Protein AF-A0A225UV13-F1 (afdb_monomer)

Solvent-accessible surface area (backbone atoms only — not comparable to full-atom values): 8203 Å² total; per-residue (Å²): 108,73,69,55,53,50,54,51,37,53,78,68,65,52,45,60,65,52,46,53,62,68,54,48,68,91,46,62,91,90,72,60,72,45,70,84,70,38,67,50,50,57,54,42,52,54,48,38,52,55,47,32,70,77,36,72,92,72,57,83,47,73,64,58,54,46,59,74,77,41,58,69,68,60,51,44,41,51,31,46,55,17,49,74,40,84,92,31,22,69,62,22,55,54,50,48,52,50,49,44,50,50,39,49,76,68,62,56,56,64,78,64,55,54,74,51,28,65,53,68,73,70,34,59,68,46,54,54,39,50,52,53,38,43,72,73,56,60,87,76,115

pLDDT: mean 85.29, std 12.7, range [41.12, 96.81]

Structure (mmCIF, N/CA/C/O backbone):
data_AF-A0A225UV13-F1
#
_entry.id   AF-A0A225UV13-F1
#
loop_
_atom_site.group_PDB
_atom_site.id
_atom_site.type_symbol
_atom_site.label_atom_id
_atom_site.label_alt_id
_atom_site.label_comp_id
_atom_site.label_asym_id
_atom_site.label_entity_id
_atom_site.label_seq_id
_atom_site.pdbx_PDB_ins_code
_atom_site.Cartn_x
_atom_site.Cartn_y
_atom_site.Cartn_z
_atom_site.occupancy
_atom_site.B_iso_or_equiv
_atom_site.auth_seq_id
_atom_site.auth_comp_id
_atom_site.auth_asym_id
_atom_site.auth_atom_id
_atom_site.pdbx_PDB_model_num
ATOM 1 N N . LEU A 1 1 ? -11.408 11.502 22.759 1.00 68.25 1 LEU A N 1
ATOM 2 C CA . LEU A 1 1 ? -11.593 11.848 21.330 1.00 68.25 1 LEU A CA 1
ATOM 3 C C . LEU A 1 1 ? -11.275 10.687 20.372 1.00 68.25 1 LEU A C 1
ATOM 5 O O . LEU A 1 1 ? -12.223 10.029 19.978 1.00 68.25 1 LEU A O 1
ATOM 9 N N . GLN A 1 2 ? -10.024 10.355 19.991 1.00 73.69 2 GLN A N 1
ATOM 10 C C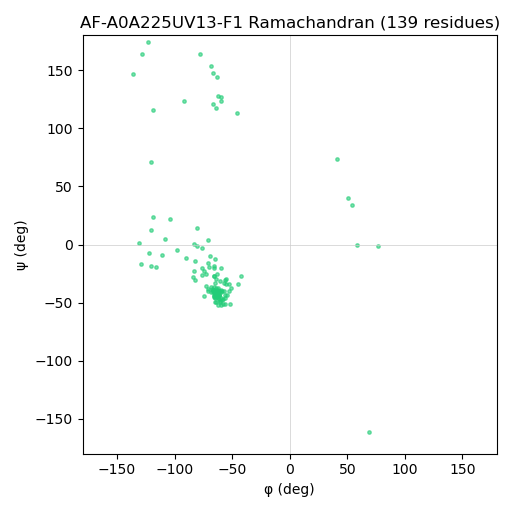A . GLN A 1 2 ? -9.784 9.286 18.978 1.00 73.69 2 GLN A CA 1
ATOM 11 C C . GLN A 1 2 ? -10.305 7.894 19.397 1.00 73.69 2 GLN A C 1
ATOM 13 O O . GLN A 1 2 ? -10.986 7.235 18.619 1.00 73.69 2 GLN A O 1
ATOM 18 N N . TYR A 1 3 ? -10.063 7.477 20.643 1.00 78.19 3 TYR A N 1
ATOM 19 C CA . TYR A 1 3 ? -10.557 6.191 21.156 1.00 78.19 3 TYR A CA 1
ATOM 20 C C . TYR A 1 3 ? -12.091 6.101 21.222 1.00 78.19 3 TYR A C 1
ATOM 22 O O . TYR A 1 3 ? -12.643 5.023 21.033 1.00 78.19 3 TYR A O 1
ATOM 30 N N . GLU A 1 4 ? -12.788 7.224 21.422 1.00 86.06 4 GLU A N 1
ATOM 31 C CA . GLU A 1 4 ? -14.260 7.265 21.418 1.00 86.06 4 GLU A CA 1
ATOM 32 C C . GLU A 1 4 ? -14.811 7.057 20.005 1.00 86.06 4 GLU A C 1
ATOM 34 O O . GLU A 1 4 ? -15.789 6.337 19.824 1.00 86.06 4 GLU A O 1
ATOM 39 N N . TRP A 1 5 ? -14.150 7.626 18.989 1.00 85.50 5 TRP A N 1
ATOM 40 C CA . TRP A 1 5 ? -14.485 7.362 17.589 1.00 85.50 5 TRP A CA 1
ATOM 41 C C . TRP A 1 5 ? -14.261 5.899 17.218 1.00 85.50 5 TRP A C 1
ATOM 43 O O . TRP A 1 5 ? -15.118 5.307 16.569 1.00 85.50 5 TRP A O 1
ATOM 53 N N . PHE A 1 6 ? -13.156 5.297 17.664 1.00 91.88 6 PHE A N 1
ATOM 54 C CA . PHE A 1 6 ? -12.871 3.888 17.383 1.00 91.88 6 PHE A CA 1
ATOM 55 C C . PHE A 1 6 ? -13.889 2.965 18.055 1.00 91.88 6 PHE A C 1
ATOM 57 O O . PHE A 1 6 ? -14.419 2.080 17.390 1.00 91.88 6 PHE A O 1
ATOM 64 N N . ALA A 1 7 ? -14.229 3.219 19.323 1.00 89.62 7 ALA A N 1
ATOM 65 C CA . ALA A 1 7 ? -15.259 2.468 20.038 1.00 89.62 7 ALA A CA 1
ATOM 66 C C . ALA A 1 7 ? -16.645 2.623 19.389 1.00 89.62 7 ALA A C 1
ATOM 68 O O . ALA A 1 7 ? -17.392 1.654 19.269 1.00 89.62 7 ALA A O 1
ATOM 69 N N . LYS A 1 8 ? -16.982 3.831 18.918 1.00 91.88 8 LYS A N 1
ATOM 70 C CA . LYS A 1 8 ? -18.223 4.084 18.176 1.00 91.88 8 LYS A CA 1
ATOM 71 C C . LYS A 1 8 ? -18.259 3.329 16.846 1.00 91.88 8 LYS A C 1
ATOM 73 O O . LYS A 1 8 ? -19.285 2.761 16.496 1.00 91.88 8 LYS A O 1
ATOM 78 N N . TRP A 1 9 ? -17.169 3.326 16.088 1.00 91.56 9 TRP A N 1
ATOM 79 C CA . TRP A 1 9 ? -17.099 2.584 14.828 1.00 91.56 9 TRP A CA 1
ATOM 80 C C . TRP A 1 9 ? -17.161 1.074 15.053 1.00 91.56 9 TRP A C 1
ATOM 82 O O . TRP A 1 9 ? -17.865 0.372 14.335 1.00 91.56 9 TRP A O 1
ATOM 92 N N . GLU A 1 10 ? -16.511 0.573 16.097 1.00 89.31 10 GLU A N 1
ATOM 93 C CA . GLU A 1 10 ? -16.593 -0.831 16.496 1.00 89.31 10 GLU A CA 1
ATOM 94 C 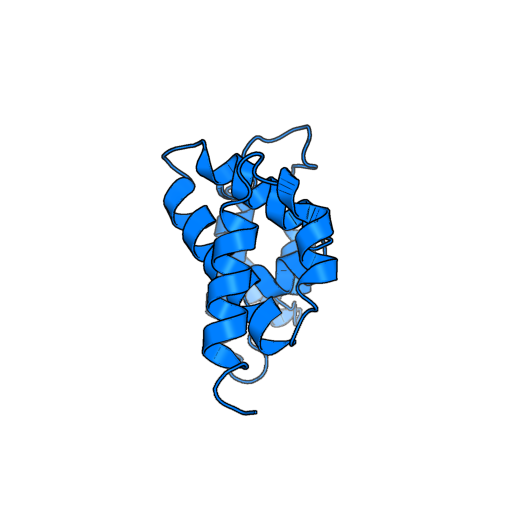C . GLU A 1 10 ? -18.019 -1.250 16.884 1.00 89.31 10 GLU A C 1
ATOM 96 O O . GLU A 1 10 ? -18.495 -2.284 16.419 1.00 89.31 10 GLU A O 1
ATOM 101 N N . SER A 1 11 ? -18.751 -0.434 17.654 1.00 90.88 11 SER A N 1
ATOM 102 C CA . SER A 1 11 ? -20.149 -0.741 17.998 1.00 90.88 11 SER A CA 1
ATOM 103 C C . SER A 1 11 ? -21.082 -0.723 16.781 1.00 90.88 11 SER A C 1
ATOM 105 O O . SER A 1 11 ? -22.062 -1.466 16.744 1.00 90.88 11 SER A O 1
ATOM 107 N N . MET A 1 12 ? -20.741 0.059 15.753 1.00 91.44 12 MET A N 1
ATOM 108 C CA . MET A 1 12 ? -21.409 0.070 14.446 1.00 91.44 12 MET A CA 1
ATOM 109 C C . MET A 1 12 ? -20.959 -1.067 13.516 1.00 91.44 12 MET A C 1
ATOM 111 O O . MET A 1 12 ? -21.465 -1.159 12.400 1.00 91.44 12 MET A O 1
ATOM 115 N N . ARG A 1 13 ? -20.020 -1.922 13.950 1.00 89.62 13 ARG A N 1
ATOM 116 C CA . ARG A 1 13 ? -19.374 -2.959 13.127 1.00 89.62 13 ARG A CA 1
ATOM 117 C C . ARG A 1 13 ? -18.752 -2.405 11.841 1.00 89.62 13 ARG A C 1
ATOM 119 O O . ARG A 1 13 ? -18.762 -3.073 10.811 1.00 89.62 13 ARG A O 1
ATOM 126 N N . PHE A 1 14 ? -18.222 -1.183 11.891 1.00 91.50 14 PHE A N 1
ATOM 127 C CA . PHE A 1 14 ? -17.489 -0.615 10.764 1.00 91.50 14 PHE A CA 1
ATOM 128 C C . PHE A 1 14 ? -16.248 -1.452 10.475 1.00 91.50 14 PHE A C 1
ATOM 130 O O . PHE A 1 14 ? -15.422 -1.695 11.351 1.00 91.50 14 PHE A O 1
ATOM 137 N N . THR A 1 15 ? -16.096 -1.867 9.224 1.00 90.44 15 THR A N 1
ATOM 138 C CA . THR A 1 15 ? -14.841 -2.450 8.762 1.00 90.44 15 THR A CA 1
ATOM 139 C C . THR A 1 15 ? -13.820 -1.338 8.515 1.00 90.44 15 THR A C 1
ATOM 141 O O . THR A 1 15 ? -14.185 -0.167 8.341 1.00 90.44 15 THR A O 1
ATOM 144 N N . PRO A 1 16 ? -12.521 -1.659 8.397 1.00 91.00 16 PRO A N 1
ATOM 145 C CA . PRO A 1 16 ? -11.551 -0.689 7.910 1.00 91.00 16 PRO A CA 1
ATOM 146 C C . PRO A 1 16 ? -11.932 -0.122 6.534 1.00 91.00 16 PRO A C 1
ATOM 148 O O . PRO A 1 16 ? -11.653 1.042 6.275 1.00 91.00 16 PRO A O 1
ATOM 151 N N . SER A 1 17 ? -12.611 -0.878 5.664 1.00 86.88 17 SER A N 1
ATOM 152 C CA . SER A 1 17 ? -13.078 -0.357 4.369 1.00 86.88 17 SER A CA 1
ATOM 153 C C . SER A 1 17 ? -14.163 0.718 4.541 1.00 86.88 17 SER A C 1
ATOM 155 O O . SER A 1 17 ? -14.104 1.767 3.898 1.00 86.88 17 SER A O 1
ATOM 157 N N . ASP A 1 18 ? -15.102 0.521 5.471 1.00 88.81 18 ASP A N 1
ATOM 158 C CA . ASP A 1 18 ? -16.140 1.515 5.792 1.00 88.81 18 ASP A CA 1
ATOM 159 C C . ASP A 1 18 ? -15.531 2.770 6.416 1.00 88.81 18 ASP A C 1
ATOM 161 O O . ASP A 1 18 ? -15.818 3.893 5.996 1.00 88.81 18 ASP A O 1
ATOM 165 N N . ALA A 1 19 ? -14.612 2.580 7.364 1.00 89.56 19 ALA A N 1
ATOM 166 C CA . ALA A 1 19 ? -13.861 3.663 7.980 1.00 89.56 19 ALA A CA 1
ATOM 167 C C . ALA A 1 19 ? -13.047 4.459 6.948 1.00 89.56 19 ALA A C 1
ATOM 169 O O . ALA A 1 19 ? -12.999 5.685 7.032 1.00 89.56 19 ALA A O 1
ATOM 170 N N . PHE A 1 20 ? -12.444 3.794 5.954 1.00 87.19 20 PHE A N 1
ATOM 171 C CA . PHE A 1 20 ? -11.664 4.446 4.893 1.00 87.19 20 PHE A CA 1
ATOM 172 C C . PHE A 1 20 ? -12.528 5.405 4.072 1.00 87.19 20 PHE A C 1
ATOM 174 O O . PHE A 1 20 ? -12.141 6.541 3.804 1.00 87.19 20 PHE A O 1
ATOM 181 N N . LYS A 1 21 ? -13.745 4.974 3.728 1.00 83.62 21 LYS A N 1
ATOM 182 C CA . LYS A 1 21 ? -14.726 5.811 3.025 1.00 83.62 21 LYS A CA 1
ATOM 183 C C . LYS A 1 21 ? -15.241 6.943 3.920 1.00 83.62 21 LYS A C 1
ATOM 185 O O . LYS A 1 21 ? -15.461 8.057 3.446 1.00 83.62 21 LYS A O 1
ATOM 190 N N . ALA A 1 22 ? -15.413 6.677 5.215 1.00 85.06 22 ALA A N 1
ATOM 191 C CA . ALA A 1 22 ? -15.959 7.625 6.182 1.00 85.06 22 ALA A CA 1
ATOM 192 C C . ALA A 1 22 ? -14.993 8.756 6.555 1.00 85.06 22 ALA A C 1
ATOM 194 O O . ALA A 1 22 ? -15.444 9.888 6.735 1.00 85.06 22 ALA A O 1
ATOM 195 N N . VAL A 1 23 ? -13.680 8.491 6.632 1.00 80.69 23 VAL A N 1
ATOM 196 C CA . VAL A 1 23 ? -12.689 9.554 6.884 1.00 80.69 23 VAL A CA 1
ATOM 197 C C . VAL A 1 23 ? -12.622 10.573 5.753 1.00 80.69 23 VAL A C 1
ATOM 199 O O . VAL A 1 23 ? -12.045 11.632 5.973 1.00 80.69 23 VAL A O 1
ATOM 202 N N . ARG A 1 24 ? -13.238 10.273 4.592 1.00 67.81 24 ARG A N 1
ATOM 203 C CA . ARG A 1 24 ? -13.312 11.136 3.408 1.00 67.81 24 ARG A CA 1
ATOM 204 C C . ARG A 1 24 ? -11.976 11.828 3.185 1.00 67.81 24 ARG A C 1
ATOM 206 O O . ARG A 1 24 ? -11.848 13.018 3.470 1.00 67.81 24 ARG A O 1
ATOM 213 N N . LEU A 1 25 ? -10.996 11.060 2.705 1.00 65.94 25 LEU A N 1
ATOM 214 C CA . LEU A 1 25 ? -9.720 11.609 2.252 1.00 65.94 25 LEU A CA 1
ATOM 215 C C . LEU A 1 25 ? -10.042 12.822 1.377 1.00 65.94 25 LEU A C 1
ATOM 217 O O . LEU A 1 25 ? -10.715 12.686 0.354 1.00 65.94 25 LEU A O 1
ATOM 221 N N . LYS A 1 26 ? -9.685 14.025 1.842 1.00 50.62 26 LYS A N 1
ATOM 222 C CA . LYS A 1 26 ? -10.177 15.281 1.248 1.00 50.62 26 LYS A CA 1
ATOM 223 C C . LYS A 1 26 ? -9.574 15.555 -0.134 1.00 50.62 26 LYS A C 1
ATOM 225 O O . LYS A 1 26 ? -9.849 16.598 -0.714 1.00 50.62 26 LYS A O 1
ATOM 230 N N . GLY A 1 27 ? -8.781 14.631 -0.663 1.00 49.31 27 GLY A N 1
ATOM 231 C CA . GLY A 1 27 ? -8.109 14.748 -1.940 1.00 49.31 27 GLY A CA 1
ATOM 232 C C . GLY A 1 27 ? -8.532 13.677 -2.919 1.00 49.31 27 GLY A C 1
ATOM 233 O O . GLY A 1 27 ? -8.208 12.501 -2.762 1.00 49.31 27 GLY A O 1
ATOM 234 N N . THR A 1 28 ? -9.166 14.108 -4.002 1.00 49.72 28 THR A N 1
ATOM 235 C CA . THR A 1 28 ? -8.789 13.562 -5.304 1.00 49.72 28 THR A CA 1
ATOM 236 C C . THR A 1 28 ? -7.377 14.056 -5.643 1.00 49.72 28 THR A C 1
ATOM 238 O O . THR A 1 28 ? -6.937 15.099 -5.156 1.00 49.72 28 THR A O 1
ATOM 241 N N . PHE A 1 29 ? -6.670 13.282 -6.468 1.00 47.69 29 PHE A N 1
ATOM 242 C CA . PHE A 1 29 ? -5.274 13.465 -6.897 1.00 47.69 29 PHE A CA 1
ATOM 243 C C . PHE A 1 29 ? -4.863 14.912 -7.244 1.00 47.69 29 PHE A C 1
ATOM 245 O O . PHE A 1 29 ? -3.704 15.275 -7.082 1.00 47.69 29 PHE A O 1
ATOM 252 N N . GLU A 1 30 ? -5.799 15.756 -7.667 1.00 46.53 30 GLU A N 1
ATOM 253 C CA . GLU A 1 30 ? -5.530 17.126 -8.104 1.00 46.53 30 GLU A CA 1
ATOM 254 C C . GLU A 1 30 ? -5.416 18.158 -6.964 1.00 46.53 30 GLU A C 1
ATOM 256 O O . GLU A 1 30 ? -4.937 19.259 -7.218 1.00 46.53 30 GLU A O 1
ATOM 261 N N . GLN A 1 31 ? -5.840 17.858 -5.724 1.00 41.12 31 GLN A N 1
ATOM 262 C CA . GLN A 1 31 ? -6.114 18.922 -4.734 1.00 41.12 31 GLN A CA 1
ATOM 263 C C . GLN A 1 31 ? -5.335 18.881 -3.406 1.00 41.12 31 GLN A C 1
ATOM 265 O O . GLN A 1 31 ? -5.435 19.847 -2.652 1.00 41.12 31 GLN A O 1
ATOM 270 N N . THR A 1 32 ? -4.550 17.844 -3.075 1.00 42.31 32 THR A N 1
ATOM 271 C CA . THR A 1 32 ? -4.022 17.710 -1.688 1.00 42.31 32 THR A CA 1
ATOM 272 C C . THR A 1 32 ? -2.530 17.444 -1.505 1.00 42.31 32 THR A C 1
ATOM 274 O O . THR A 1 32 ? -2.091 17.313 -0.366 1.00 42.31 32 THR A O 1
ATOM 277 N N . GLY A 1 33 ? -1.718 17.355 -2.557 1.00 53.19 33 GLY A N 1
ATOM 278 C CA . GLY A 1 33 ? -0.352 16.841 -2.384 1.00 53.19 33 GLY A CA 1
ATOM 279 C C . GLY A 1 33 ? -0.350 15.338 -2.037 1.00 53.19 33 GLY A C 1
ATOM 280 O O . GLY A 1 33 ? -1.342 14.653 -2.311 1.00 53.19 33 GLY A O 1
ATOM 281 N N . PRO A 1 34 ? 0.744 14.776 -1.484 1.00 61.38 34 PRO A N 1
ATOM 282 C CA . PRO A 1 34 ? 0.887 13.331 -1.342 1.00 61.38 34 PRO A CA 1
ATOM 283 C C . PRO A 1 34 ? -0.178 12.770 -0.402 1.00 61.38 34 PRO A C 1
ATOM 285 O O . PRO A 1 34 ? -0.155 13.063 0.791 1.00 61.38 34 PRO A O 1
ATOM 288 N N . LEU A 1 35 ? -1.059 11.899 -0.903 1.00 68.06 35 LEU A N 1
ATOM 289 C CA . LEU A 1 35 ? -2.076 11.180 -0.118 1.00 68.06 35 LEU A CA 1
ATOM 290 C C . LEU A 1 35 ? -1.515 10.591 1.193 1.00 68.06 35 LEU A C 1
ATOM 292 O O . LEU A 1 35 ? -2.189 10.565 2.218 1.00 68.06 35 LEU A O 1
ATOM 296 N N . LEU A 1 36 ? -0.252 10.153 1.167 1.00 71.88 36 LEU A N 1
ATOM 297 C CA . LEU A 1 36 ? 0.450 9.571 2.314 1.00 71.88 36 LEU A CA 1
ATOM 298 C C . LEU A 1 36 ? 0.776 10.567 3.441 1.00 71.88 36 LEU A C 1
ATOM 300 O O . LEU A 1 36 ? 1.182 10.140 4.519 1.00 71.88 36 LEU A O 1
ATOM 304 N N . SER A 1 37 ? 0.597 11.867 3.212 1.00 71.38 37 SER A N 1
ATOM 305 C CA . SER A 1 37 ? 0.724 12.920 4.225 1.00 71.38 37 SER A CA 1
ATOM 306 C C . SER A 1 37 ? -0.617 13.358 4.826 1.00 71.38 37 SER A C 1
ATOM 308 O O . SER A 1 37 ? -0.613 14.143 5.774 1.00 71.38 37 SER A O 1
ATOM 310 N N . ASP A 1 38 ? -1.754 12.837 4.340 1.00 77.88 38 ASP A N 1
ATOM 311 C CA . ASP A 1 38 ? -3.078 13.226 4.836 1.00 77.88 38 ASP A CA 1
ATOM 312 C C . ASP A 1 38 ? -3.271 12.756 6.299 1.00 77.88 38 ASP A C 1
ATOM 314 O O . ASP A 1 38 ? -3.222 11.550 6.587 1.00 77.88 38 ASP A O 1
ATOM 318 N N . PRO A 1 39 ? -3.530 13.667 7.259 1.00 81.88 39 PRO A N 1
ATOM 319 C CA . PRO A 1 39 ? -3.850 13.299 8.637 1.00 81.88 39 PRO A CA 1
ATOM 320 C C . PRO A 1 39 ? -5.035 12.327 8.759 1.00 81.88 39 PRO A C 1
ATOM 322 O O . PRO A 1 39 ? -5.061 11.511 9.685 1.00 81.88 39 PRO A O 1
ATOM 325 N N . ALA A 1 40 ? -5.994 12.374 7.829 1.00 83.94 40 ALA A N 1
ATOM 326 C CA . ALA A 1 40 ? -7.117 11.445 7.767 1.00 83.94 40 ALA A CA 1
ATOM 327 C C . ALA A 1 40 ? -6.657 10.013 7.454 1.00 83.94 40 ALA A C 1
ATOM 329 O O . ALA A 1 40 ? -7.168 9.063 8.054 1.00 83.94 40 ALA A O 1
ATOM 330 N N . LEU A 1 41 ? -5.639 9.845 6.599 1.00 84.00 41 LEU A N 1
ATOM 331 C CA . LEU A 1 41 ? -5.037 8.538 6.340 1.00 84.00 41 LEU A CA 1
ATOM 332 C C . LEU A 1 41 ? -4.346 7.998 7.595 1.00 84.00 41 LEU A C 1
ATOM 334 O O . LEU A 1 41 ? -4.539 6.838 7.953 1.00 84.00 41 LEU A O 1
ATOM 338 N N . ASN A 1 42 ? -3.600 8.839 8.315 1.00 84.56 42 ASN A N 1
ATOM 339 C CA . ASN A 1 42 ? -2.956 8.440 9.571 1.00 84.56 42 ASN A CA 1
ATOM 340 C C . ASN A 1 42 ? -3.975 8.016 10.638 1.00 84.56 42 ASN A C 1
ATOM 342 O O . ASN A 1 42 ? -3.764 7.032 11.352 1.00 84.56 42 ASN A O 1
ATOM 346 N N . PHE A 1 43 ? -5.093 8.737 10.743 1.00 89.00 43 PHE A N 1
ATOM 347 C CA . PHE A 1 43 ? -6.195 8.364 11.627 1.00 89.00 43 PHE A CA 1
ATOM 348 C C . PHE A 1 43 ? -6.801 7.010 11.236 1.00 89.00 43 PHE A C 1
ATOM 350 O O . PHE A 1 43 ? -6.993 6.147 12.095 1.00 89.00 43 PHE A O 1
ATOM 357 N N . TRP A 1 44 ? -7.019 6.789 9.940 1.00 91.69 44 TRP A N 1
ATOM 358 C CA . TRP A 1 44 ? -7.511 5.520 9.420 1.00 91.69 44 TRP A CA 1
ATOM 359 C C . TRP A 1 44 ? -6.545 4.349 9.664 1.00 91.69 44 TRP A C 1
ATOM 361 O O . TRP A 1 44 ? -6.979 3.294 10.122 1.00 91.69 44 TRP A O 1
ATOM 371 N N . VAL A 1 45 ? -5.236 4.523 9.440 1.00 90.94 45 VAL A N 1
ATOM 372 C CA . VAL A 1 45 ? -4.223 3.476 9.685 1.00 90.94 45 VAL A CA 1
ATOM 373 C C . VAL A 1 45 ? -4.232 3.040 11.152 1.00 90.94 45 VAL A C 1
ATOM 375 O O . VAL A 1 45 ? -4.143 1.848 11.446 1.00 90.94 45 VAL A O 1
ATOM 378 N N . ARG A 1 46 ? -4.388 3.986 12.087 1.00 92.44 46 ARG A N 1
ATOM 379 C CA . ARG A 1 46 ? -4.526 3.669 13.517 1.00 92.44 46 ARG A CA 1
ATOM 380 C C . ARG A 1 46 ? -5.771 2.829 13.790 1.00 92.44 46 ARG A C 1
ATOM 382 O O . ARG A 1 46 ? -5.673 1.836 14.506 1.00 92.44 46 ARG A O 1
ATOM 389 N N . TYR A 1 47 ? -6.907 3.187 13.191 1.00 93.88 47 TYR A N 1
ATOM 390 C CA . TYR A 1 47 ? -8.134 2.401 13.313 1.00 93.88 47 TYR A CA 1
ATOM 391 C C . TYR A 1 47 ? -7.967 0.989 12.741 1.00 93.88 47 TYR A C 1
ATOM 393 O O . TYR A 1 47 ? -8.298 0.014 13.409 1.00 93.88 47 TYR A O 1
ATOM 401 N N . MET A 1 48 ? -7.393 0.868 11.541 1.00 95.00 48 MET A N 1
ATOM 402 C CA . MET A 1 48 ? -7.104 -0.416 10.900 1.00 95.00 48 MET A CA 1
ATOM 403 C C . MET A 1 48 ? -6.225 -1.304 11.792 1.00 95.00 48 MET A C 1
ATOM 405 O O . MET A 1 48 ? -6.500 -2.492 11.928 1.00 95.00 48 MET A O 1
ATOM 409 N N . ASN A 1 49 ? -5.187 -0.749 12.423 1.00 94.75 49 ASN A N 1
ATOM 410 C CA . ASN A 1 49 ? -4.310 -1.511 13.313 1.00 94.75 49 ASN A CA 1
ATOM 411 C C . ASN A 1 49 ? -5.050 -2.029 14.556 1.00 94.75 49 ASN A C 1
ATOM 413 O O . ASN A 1 49 ? -4.883 -3.195 14.919 1.00 94.75 49 ASN A O 1
ATOM 417 N N . GLU A 1 50 ? -5.895 -1.202 15.178 1.00 94.75 50 GLU A N 1
ATOM 418 C CA . GLU A 1 50 ? -6.746 -1.634 16.295 1.00 94.75 50 GLU A CA 1
ATOM 419 C C . GLU A 1 50 ? -7.753 -2.705 15.862 1.00 94.75 50 GLU A C 1
ATOM 421 O O . GLU A 1 50 ? -7.886 -3.731 16.532 1.00 94.75 50 GLU A O 1
ATOM 426 N N . PHE A 1 51 ? -8.401 -2.520 14.710 1.00 94.38 51 PHE A N 1
ATOM 427 C CA . PHE A 1 51 ? -9.313 -3.504 14.134 1.00 94.38 51 PHE A CA 1
ATOM 428 C C . PHE A 1 51 ? -8.600 -4.841 13.894 1.00 94.38 51 PHE A C 1
ATOM 430 O O . PHE A 1 51 ? -9.038 -5.874 14.388 1.00 94.38 51 PHE A O 1
ATOM 437 N N . ASN A 1 52 ? -7.444 -4.831 13.226 1.00 96.12 52 ASN A N 1
ATOM 438 C CA . ASN A 1 52 ? -6.657 -6.032 12.934 1.00 96.12 52 ASN A CA 1
ATOM 439 C C . ASN A 1 52 ? -6.197 -6.776 14.199 1.00 96.12 52 ASN A C 1
ATOM 441 O O . ASN A 1 52 ? -6.021 -7.997 14.169 1.00 96.12 52 ASN A O 1
ATOM 445 N N . ARG A 1 53 ? -5.956 -6.052 15.301 1.00 95.00 53 ARG A N 1
ATOM 446 C CA . ARG A 1 53 ? -5.591 -6.632 16.600 1.00 95.00 53 ARG A CA 1
ATOM 447 C C . ARG A 1 53 ? -6.773 -7.356 17.243 1.00 95.00 53 ARG A C 1
ATOM 449 O O . ARG A 1 53 ? -6.576 -8.414 17.833 1.00 95.00 53 ARG A O 1
ATOM 456 N N . LYS A 1 54 ? -7.977 -6.791 17.132 1.00 94.00 54 LYS A N 1
ATOM 457 C CA . LYS A 1 54 ? -9.212 -7.349 17.704 1.00 94.00 54 LYS A CA 1
ATOM 458 C C . LYS A 1 54 ? -9.846 -8.439 16.836 1.00 94.00 54 LYS A C 1
ATOM 460 O O . LYS A 1 54 ? -10.432 -9.370 17.376 1.00 94.00 54 LYS A O 1
ATOM 465 N N . HIS A 1 55 ? -9.672 -8.355 15.519 1.00 94.00 55 HIS A N 1
ATOM 466 C CA . HIS A 1 55 ? -10.260 -9.250 14.520 1.00 94.00 55 HIS A CA 1
ATOM 467 C C . HIS A 1 55 ? -9.160 -9.947 13.703 1.00 94.00 55 HIS A C 1
ATOM 469 O O . HIS A 1 55 ? -8.943 -9.633 12.529 1.00 94.00 55 HIS A O 1
ATOM 475 N N . PRO A 1 56 ? -8.411 -10.897 14.299 1.00 93.81 56 PRO A N 1
ATOM 476 C CA . PRO A 1 56 ? -7.223 -11.461 13.667 1.00 93.81 56 PRO A CA 1
ATOM 477 C C . PRO A 1 56 ? -7.505 -12.280 12.398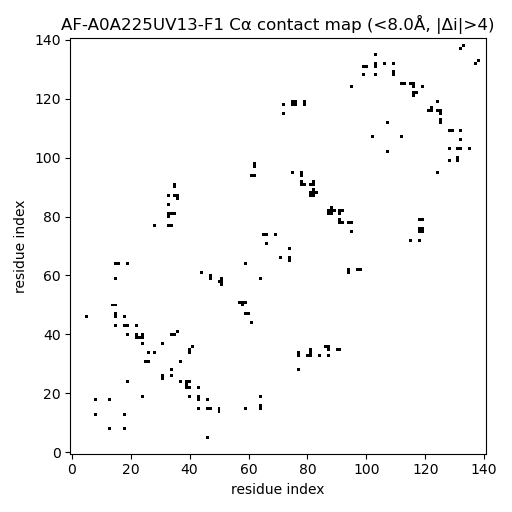 1.00 93.81 56 PRO A C 1
ATOM 479 O O . PRO A 1 56 ? -6.583 -12.493 11.611 1.00 93.81 56 PRO A O 1
ATOM 482 N N . THR A 1 57 ? -8.748 -12.717 12.196 1.00 94.88 57 THR A N 1
ATOM 483 C CA . THR A 1 57 ? -9.223 -13.456 11.016 1.00 94.88 57 THR A CA 1
ATOM 484 C C . THR A 1 57 ? -9.741 -12.555 9.893 1.00 94.88 57 THR A C 1
ATOM 486 O O . THR A 1 57 ? -9.933 -13.035 8.783 1.00 94.88 57 THR A O 1
ATOM 489 N N . GLU A 1 58 ? -9.947 -11.262 10.153 1.00 92.00 58 GLU A N 1
ATOM 490 C CA . GLU A 1 58 ? -10.560 -10.299 9.219 1.00 92.00 58 GLU A CA 1
ATOM 491 C C . GLU A 1 58 ? -9.598 -9.153 8.874 1.00 92.00 58 GLU A C 1
ATOM 493 O O . GLU A 1 58 ? -10.005 -8.045 8.522 1.00 92.00 58 GLU A O 1
ATOM 498 N N . LYS A 1 59 ? -8.291 -9.395 9.016 1.00 93.62 59 LYS A N 1
ATOM 499 C CA . LYS A 1 59 ? -7.283 -8.350 8.843 1.00 93.62 59 LYS A CA 1
ATOM 500 C C . LYS A 1 59 ? -7.278 -7.799 7.422 1.00 93.62 59 LYS A C 1
ATOM 502 O O . LYS A 1 59 ? -7.368 -8.547 6.451 1.00 93.62 59 LYS A O 1
ATOM 507 N N . THR A 1 60 ? -7.024 -6.501 7.312 1.00 94.12 60 THR A N 1
ATOM 508 C CA . THR A 1 60 ? -6.677 -5.850 6.044 1.00 94.12 60 THR A CA 1
ATOM 509 C C . THR A 1 60 ? -5.338 -5.125 6.150 1.00 94.12 60 THR A C 1
ATOM 511 O O . THR A 1 60 ? -4.735 -5.033 7.221 1.00 94.12 60 THR A O 1
ATOM 514 N N . SER A 1 61 ? -4.859 -4.592 5.035 1.00 93.75 61 SER A N 1
ATOM 515 C CA . SER A 1 61 ? -3.693 -3.719 4.978 1.00 93.75 61 SER A CA 1
ATOM 516 C C . SER A 1 61 ? -4.024 -2.438 4.220 1.00 93.75 61 SER A C 1
ATOM 518 O O . SER A 1 61 ? -4.999 -2.388 3.469 1.00 93.75 61 SER A O 1
ATOM 520 N N . LEU A 1 62 ? -3.179 -1.412 4.367 1.00 91.19 62 LEU A N 1
ATOM 521 C CA . LEU A 1 62 ? -3.306 -0.181 3.585 1.00 91.19 62 LEU A CA 1
ATOM 522 C C . LEU A 1 62 ? -3.337 -0.482 2.083 1.00 91.19 62 LEU A C 1
ATOM 524 O O . LEU A 1 62 ? -4.182 0.058 1.377 1.00 91.19 62 LEU A O 1
ATOM 528 N N . ILE A 1 63 ? -2.467 -1.376 1.597 1.00 93.25 63 ILE A N 1
ATOM 529 C CA . ILE A 1 63 ? -2.441 -1.706 0.172 1.00 93.25 63 ILE A CA 1
ATOM 530 C C . ILE A 1 63 ? -3.718 -2.420 -0.281 1.00 93.25 63 ILE A C 1
ATOM 532 O O . ILE A 1 63 ? -4.231 -2.113 -1.351 1.00 93.25 63 ILE A O 1
ATOM 536 N N . ASP A 1 64 ? -4.267 -3.322 0.536 1.00 93.56 64 ASP A N 1
ATOM 537 C CA . ASP A 1 64 ? -5.515 -4.017 0.207 1.00 93.56 64 ASP A CA 1
ATOM 538 C C . ASP A 1 64 ? -6.688 -3.039 0.144 1.00 93.56 64 ASP A C 1
ATOM 540 O O . ASP A 1 64 ? -7.467 -3.065 -0.806 1.00 93.56 64 ASP A O 1
ATOM 544 N N . THR A 1 65 ? -6.776 -2.115 1.102 1.00 90.56 65 THR A N 1
ATOM 545 C CA . THR A 1 65 ? -7.815 -1.083 1.094 1.00 90.56 65 THR A CA 1
ATOM 546 C C . THR A 1 65 ? -7.652 -0.110 -0.074 1.00 90.56 65 THR A C 1
ATOM 548 O O . THR A 1 65 ? -8.648 0.227 -0.712 1.00 90.56 65 THR A O 1
ATOM 551 N N . LEU A 1 66 ? -6.431 0.309 -0.423 1.00 88.38 66 LEU A N 1
ATOM 552 C CA . LEU A 1 66 ? -6.220 1.155 -1.601 1.00 88.38 66 LEU A CA 1
ATOM 553 C C . LEU A 1 66 ? -6.654 0.439 -2.884 1.00 88.38 66 LEU A C 1
ATOM 555 O O . LEU A 1 66 ? -7.374 1.030 -3.679 1.00 88.38 66 LEU A O 1
ATOM 559 N N . ARG A 1 67 ? -6.317 -0.843 -3.057 1.00 90.94 67 ARG A N 1
ATOM 560 C CA . ARG A 1 67 ? -6.693 -1.633 -4.247 1.00 90.94 67 ARG A CA 1
ATOM 561 C C . ARG A 1 67 ? -8.184 -1.960 -4.339 1.00 90.94 67 ARG A C 1
ATOM 563 O O . ARG A 1 67 ? -8.676 -2.259 -5.420 1.00 90.94 67 ARG A O 1
ATOM 570 N N . GLN A 1 68 ? -8.913 -1.880 -3.226 1.00 88.62 68 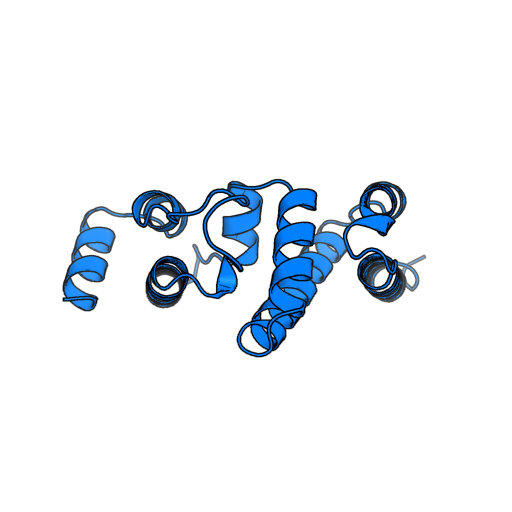GLN A N 1
ATOM 571 C CA . GLN A 1 68 ? -10.379 -1.947 -3.223 1.00 88.62 68 GLN A CA 1
ATOM 572 C C . GLN A 1 68 ? -11.042 -0.658 -3.728 1.00 88.62 68 GLN A C 1
ATOM 574 O O . GLN A 1 68 ? -12.201 -0.702 -4.132 1.00 88.62 68 GLN A O 1
ATOM 579 N N . ASN A 1 69 ? -10.346 0.482 -3.675 1.00 82.06 69 ASN A N 1
ATOM 580 C CA . ASN A 1 69 ? -10.919 1.797 -3.985 1.00 82.06 69 ASN A CA 1
ATOM 581 C C . ASN A 1 69 ? -10.282 2.464 -5.216 1.00 82.06 69 ASN A C 1
ATOM 583 O O . ASN A 1 69 ? -10.887 3.352 -5.808 1.00 82.06 69 ASN A O 1
ATOM 587 N N . TYR A 1 70 ? -9.085 2.034 -5.614 1.00 83.19 70 TYR A N 1
ATOM 588 C CA . TYR A 1 70 ? -8.313 2.601 -6.712 1.00 83.19 70 TYR A CA 1
ATOM 589 C C . TYR A 1 70 ? -7.723 1.495 -7.580 1.00 83.19 70 TYR A C 1
ATOM 591 O O . TYR A 1 70 ? -7.317 0.439 -7.092 1.00 83.19 70 TYR A O 1
ATOM 599 N N . HIS A 1 71 ? -7.623 1.764 -8.880 1.00 87.50 71 HIS A N 1
ATOM 600 C CA . HIS A 1 71 ? -6.877 0.901 -9.783 1.00 87.50 71 HIS A CA 1
ATOM 601 C C . HIS A 1 71 ? -5.381 0.936 -9.453 1.00 87.50 71 HIS A C 1
ATOM 603 O O . HIS A 1 71 ? -4.835 1.963 -9.053 1.00 87.50 71 HIS A O 1
ATOM 609 N N . ASP A 1 72 ? -4.714 -0.191 -9.683 1.00 90.44 72 ASP A N 1
ATOM 610 C CA . ASP A 1 72 ? -3.281 -0.387 -9.447 1.00 90.44 72 ASP A CA 1
ATOM 611 C C . ASP A 1 72 ? -2.394 0.707 -10.076 1.00 90.44 72 ASP A C 1
ATOM 613 O O . ASP A 1 72 ? -1.424 1.143 -9.462 1.00 90.44 72 ASP A O 1
ATOM 617 N N . GLU A 1 73 ? -2.758 1.197 -11.261 1.00 86.81 73 GLU A N 1
ATOM 618 C CA . GLU A 1 73 ? -2.090 2.313 -11.941 1.00 86.81 73 GLU A CA 1
ATOM 619 C C . GLU A 1 73 ? -2.163 3.626 -11.151 1.00 86.81 73 GLU A C 1
ATOM 621 O O . GLU A 1 73 ? -1.155 4.299 -10.949 1.00 86.81 73 GLU A O 1
ATOM 626 N N . ALA A 1 74 ? -3.344 3.969 -10.632 1.00 85.38 74 ALA A N 1
ATOM 627 C CA . ALA A 1 74 ? -3.515 5.155 -9.800 1.00 85.38 74 ALA A CA 1
ATOM 628 C C . ALA A 1 74 ? -2.682 5.049 -8.513 1.00 85.38 74 ALA A C 1
ATOM 630 O O . ALA A 1 74 ? -2.080 6.028 -8.078 1.00 85.38 74 ALA A O 1
ATOM 631 N N . ILE A 1 75 ? -2.591 3.849 -7.934 1.00 88.56 75 ILE A N 1
ATOM 632 C CA . ILE A 1 75 ? -1.771 3.592 -6.745 1.00 88.56 75 ILE A CA 1
ATOM 633 C C . ILE A 1 75 ? -0.280 3.757 -7.063 1.00 88.56 75 ILE A C 1
ATOM 635 O O . ILE A 1 75 ? 0.445 4.338 -6.256 1.00 88.56 75 ILE A O 1
ATOM 639 N N . LEU A 1 76 ? 0.184 3.308 -8.235 1.00 88.88 76 LEU A N 1
ATOM 640 C CA . LEU A 1 76 ? 1.553 3.568 -8.687 1.00 88.88 76 LEU A CA 1
ATOM 641 C C . LEU A 1 76 ? 1.847 5.068 -8.761 1.00 88.88 76 LEU A C 1
ATOM 643 O O . LEU A 1 76 ? 2.852 5.507 -8.208 1.00 88.88 76 LEU A O 1
ATOM 647 N N . TYR A 1 77 ? 0.959 5.866 -9.359 1.00 85.31 77 TYR A N 1
ATOM 648 C CA . TYR A 1 77 ? 1.138 7.320 -9.407 1.00 85.31 77 TYR A CA 1
ATOM 649 C C . TYR A 1 77 ? 1.185 7.956 -8.011 1.00 85.31 77 TYR A C 1
ATOM 651 O O . TYR A 1 77 ? 2.025 8.822 -7.763 1.00 85.31 77 TYR A O 1
ATOM 659 N N . MET A 1 78 ? 0.347 7.497 -7.074 1.00 84.62 78 MET A N 1
ATOM 660 C CA . MET A 1 78 ? 0.383 7.955 -5.677 1.00 84.62 78 MET A CA 1
ATOM 661 C C . MET 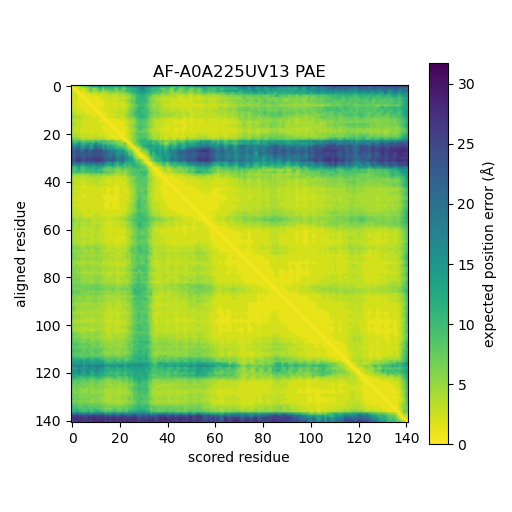A 1 78 ? 1.722 7.637 -5.003 1.00 84.62 78 MET A C 1
ATOM 663 O O . MET A 1 78 ? 2.274 8.481 -4.297 1.00 84.62 78 MET A O 1
ATOM 667 N N . ILE A 1 79 ? 2.250 6.430 -5.222 1.00 88.75 79 ILE A N 1
ATOM 668 C CA . ILE A 1 79 ? 3.549 5.997 -4.698 1.00 88.75 79 ILE A CA 1
ATOM 669 C C . ILE A 1 79 ? 4.671 6.850 -5.293 1.00 88.75 79 ILE A C 1
ATOM 671 O O . ILE A 1 79 ? 5.494 7.371 -4.542 1.00 88.75 79 ILE A O 1
ATOM 675 N N . THR A 1 80 ? 4.695 7.026 -6.617 1.00 87.81 80 THR A N 1
ATOM 676 C CA . THR A 1 80 ? 5.711 7.828 -7.311 1.00 87.81 80 THR A CA 1
ATOM 677 C C . THR A 1 80 ? 5.712 9.267 -6.801 1.00 87.81 80 THR A C 1
ATOM 679 O O . THR A 1 80 ? 6.770 9.783 -6.449 1.00 87.81 80 THR A O 1
ATOM 682 N N . ALA A 1 81 ? 4.541 9.902 -6.688 1.00 84.75 81 ALA A N 1
ATOM 683 C CA . ALA A 1 81 ? 4.431 11.260 -6.162 1.00 84.75 81 ALA A CA 1
ATOM 684 C C . ALA A 1 81 ? 4.891 11.345 -4.697 1.00 84.75 81 ALA A C 1
ATOM 686 O O . ALA A 1 81 ? 5.652 12.227 -4.328 1.00 84.75 81 ALA A O 1
ATOM 687 N N . ALA A 1 82 ? 4.505 10.391 -3.848 1.00 85.06 82 ALA A N 1
ATOM 688 C CA . ALA A 1 82 ? 4.913 10.407 -2.446 1.00 85.06 82 ALA A CA 1
ATOM 689 C C . ALA A 1 82 ? 6.407 10.095 -2.224 1.00 85.06 82 ALA A C 1
ATOM 691 O O . ALA A 1 82 ? 6.935 10.370 -1.146 1.00 85.06 82 ALA A O 1
ATOM 692 N N . LYS A 1 83 ? 7.108 9.542 -3.220 1.00 88.06 83 LYS A N 1
ATOM 693 C CA . LYS A 1 83 ? 8.562 9.338 -3.171 1.00 88.06 83 LYS A CA 1
ATOM 694 C C . LYS A 1 83 ? 9.372 10.614 -3.390 1.00 88.06 83 LYS A C 1
ATOM 696 O O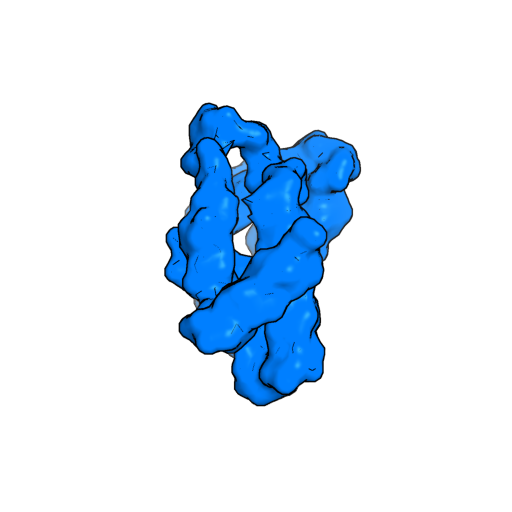 . LYS A 1 83 ? 10.542 10.628 -3.004 1.00 88.06 83 LYS A O 1
ATOM 701 N N . THR A 1 84 ? 8.791 11.652 -3.997 1.00 87.44 84 THR A N 1
ATOM 702 C CA . THR A 1 84 ? 9.497 12.924 -4.233 1.00 87.44 84 THR A CA 1
ATOM 703 C C . THR A 1 84 ? 9.619 13.755 -2.962 1.00 87.44 84 THR A C 1
ATOM 705 O O . THR A 1 84 ? 10.575 14.511 -2.821 1.00 87.44 84 THR A O 1
ATOM 708 N N . GLU A 1 85 ? 8.702 13.567 -2.011 1.00 84.94 85 GLU A N 1
ATOM 709 C CA . GLU A 1 85 ? 8.691 14.291 -0.743 1.00 84.94 85 GLU A CA 1
ATOM 710 C C . GLU A 1 85 ? 9.474 13.537 0.348 1.00 84.94 85 GLU A C 1
ATOM 712 O O . GLU A 1 85 ? 9.130 12.395 0.683 1.00 84.94 85 GLU A O 1
ATOM 717 N N . PRO A 1 86 ? 10.495 14.156 0.978 1.00 87.94 86 PRO A N 1
ATOM 718 C CA . PRO A 1 86 ? 11.307 13.502 2.008 1.00 87.94 86 PRO A CA 1
ATOM 719 C C . PRO A 1 86 ? 10.499 12.936 3.183 1.00 87.94 86 PRO A C 1
ATOM 721 O O . PRO A 1 86 ? 10.848 11.890 3.727 1.00 87.94 86 PRO A O 1
ATOM 724 N N . THR A 1 87 ? 9.406 13.603 3.561 1.00 85.12 87 THR A N 1
ATOM 725 C CA . THR A 1 87 ? 8.550 13.220 4.695 1.00 85.12 87 THR A CA 1
ATOM 726 C C . THR A 1 87 ? 7.704 11.977 4.422 1.00 85.12 87 THR A C 1
ATOM 728 O O . THR A 1 87 ? 7.351 11.270 5.364 1.00 85.12 87 THR A O 1
ATOM 731 N N . THR A 1 88 ? 7.393 11.674 3.157 1.00 83.81 88 THR A N 1
ATOM 732 C CA . THR A 1 88 ? 6.556 10.522 2.777 1.00 83.81 88 THR A CA 1
ATOM 733 C C . THR A 1 88 ? 7.320 9.415 2.060 1.00 83.81 88 THR A C 1
ATOM 735 O O . THR A 1 88 ? 6.778 8.320 1.900 1.00 83.81 88 THR A O 1
ATOM 738 N N . LYS A 1 89 ? 8.582 9.654 1.684 1.00 89.50 89 LYS A N 1
ATOM 739 C CA . LYS A 1 89 ? 9.405 8.726 0.901 1.00 89.50 89 LYS A CA 1
ATOM 740 C C . LYS A 1 89 ? 9.461 7.312 1.479 1.00 89.50 89 LYS A C 1
ATOM 742 O O . LYS A 1 89 ? 9.171 6.355 0.766 1.00 89.50 89 LYS A O 1
ATOM 747 N N . LEU A 1 90 ? 9.777 7.173 2.768 1.00 90.69 90 LEU A N 1
ATOM 748 C CA . LEU A 1 90 ? 9.889 5.858 3.413 1.00 90.69 90 LEU A CA 1
ATOM 749 C C . LEU A 1 90 ? 8.550 5.099 3.398 1.00 90.69 90 LEU A C 1
ATOM 751 O O . LEU A 1 90 ? 8.496 3.903 3.112 1.00 90.69 90 LEU A O 1
ATOM 755 N N . THR A 1 91 ? 7.449 5.800 3.670 1.00 87.88 91 THR A N 1
ATOM 756 C CA . THR A 1 91 ? 6.099 5.222 3.617 1.00 87.88 91 THR A CA 1
ATOM 757 C C . THR A 1 91 ? 5.748 4.783 2.197 1.00 87.88 91 THR A C 1
ATOM 759 O O . THR A 1 91 ? 5.202 3.696 2.009 1.00 87.88 91 THR A O 1
ATOM 762 N N . ALA A 1 92 ? 6.106 5.583 1.192 1.00 90.56 92 ALA A N 1
ATOM 763 C CA . ALA A 1 92 ? 5.883 5.264 -0.213 1.00 90.56 92 ALA A CA 1
ATOM 764 C C . ALA A 1 92 ? 6.694 4.037 -0.669 1.00 90.56 92 ALA A C 1
ATOM 766 O O . ALA A 1 92 ? 6.160 3.168 -1.353 1.00 90.56 92 ALA A O 1
ATOM 767 N N . GLU A 1 93 ? 7.953 3.908 -0.242 1.00 93.75 93 GLU A N 1
ATOM 768 C CA . GLU A 1 93 ? 8.795 2.735 -0.519 1.00 93.75 93 GLU A CA 1
ATOM 769 C C . GLU A 1 93 ? 8.228 1.444 0.092 1.00 93.75 93 GLU A C 1
ATOM 771 O O . GLU A 1 93 ? 8.221 0.393 -0.559 1.00 93.75 93 GLU A O 1
ATOM 776 N N . ASN A 1 94 ? 7.692 1.520 1.313 1.00 93.38 94 ASN A N 1
ATOM 777 C CA . ASN A 1 94 ? 7.022 0.391 1.962 1.00 93.38 94 ASN A CA 1
ATOM 778 C C . ASN A 1 94 ? 5.710 0.012 1.258 1.00 93.38 94 ASN A C 1
ATOM 780 O O . ASN A 1 94 ? 5.390 -1.175 1.114 1.00 93.38 94 ASN A O 1
ATOM 784 N N . LEU A 1 95 ? 4.952 1.008 0.793 1.00 93.31 95 LEU A N 1
ATOM 785 C CA . LEU A 1 95 ? 3.716 0.777 0.052 1.00 93.31 95 LEU A CA 1
ATOM 786 C C . LEU A 1 95 ? 3.991 0.156 -1.324 1.00 93.31 95 LEU A C 1
ATOM 788 O O . LEU A 1 95 ? 3.314 -0.800 -1.701 1.00 93.31 95 LEU A O 1
ATOM 792 N N . GLU A 1 96 ? 5.032 0.613 -2.023 1.00 95.12 96 GLU A N 1
ATOM 793 C CA . GLU A 1 96 ? 5.522 -0.024 -3.248 1.00 95.12 96 GLU A CA 1
ATOM 794 C C . GLU A 1 96 ? 5.867 -1.490 -3.011 1.00 95.12 96 GLU A C 1
ATOM 796 O O . GLU A 1 96 ? 5.387 -2.364 -3.728 1.00 95.12 96 GLU A O 1
ATOM 801 N N . LEU A 1 97 ? 6.669 -1.787 -1.984 1.00 96.38 97 LEU A N 1
ATOM 802 C CA . LEU A 1 97 ? 7.044 -3.163 -1.674 1.00 96.38 97 LEU A CA 1
ATOM 803 C C . LEU A 1 97 ? 5.809 -4.043 -1.433 1.00 96.38 97 LEU A C 1
ATOM 805 O O . LEU A 1 97 ? 5.770 -5.188 -1.892 1.00 96.38 97 LEU A O 1
ATOM 809 N N . SER A 1 98 ? 4.800 -3.500 -0.752 1.00 96.44 98 SER A N 1
ATOM 810 C CA . SER A 1 98 ? 3.534 -4.185 -0.488 1.00 96.44 98 SER A CA 1
ATOM 811 C C . SER A 1 98 ? 2.760 -4.463 -1.782 1.00 96.44 98 SER A C 1
ATOM 813 O O . SER A 1 98 ? 2.329 -5.597 -1.994 1.00 96.44 98 SER A O 1
ATOM 815 N N . LEU A 1 99 ? 2.650 -3.477 -2.681 1.00 96.12 99 LEU A N 1
ATOM 816 C CA . LEU A 1 99 ? 2.002 -3.626 -3.989 1.00 96.12 99 LEU A CA 1
ATOM 817 C C . LEU A 1 99 ? 2.702 -4.682 -4.851 1.00 96.12 99 LEU A C 1
ATOM 819 O O . LEU A 1 99 ? 2.058 -5.608 -5.343 1.00 96.12 99 LEU A O 1
ATOM 823 N N . LEU A 1 100 ? 4.029 -4.597 -4.974 1.00 96.50 100 LEU A N 1
ATOM 824 C CA . LEU A 1 100 ? 4.806 -5.550 -5.766 1.00 96.50 100 LEU A CA 1
ATOM 825 C C . LEU A 1 100 ? 4.684 -6.973 -5.216 1.00 96.50 100 LEU A C 1
ATOM 827 O O . LEU A 1 100 ? 4.547 -7.926 -5.979 1.00 96.50 100 LEU A O 1
ATOM 831 N N . THR A 1 101 ? 4.697 -7.126 -3.890 1.00 96.50 101 THR A N 1
ATOM 832 C CA . THR A 1 101 ? 4.512 -8.432 -3.243 1.00 96.50 101 THR A CA 1
ATOM 833 C C . THR A 1 101 ? 3.130 -9.004 -3.551 1.00 96.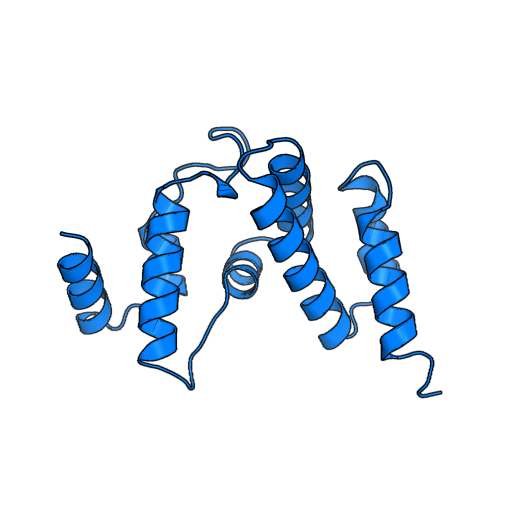50 101 THR A C 1
ATOM 835 O O . THR A 1 101 ? 3.029 -10.183 -3.888 1.00 96.50 101 THR A O 1
ATOM 838 N N . LYS A 1 102 ? 2.074 -8.180 -3.507 1.00 96.00 102 LYS A N 1
ATOM 839 C CA . LYS A 1 102 ? 0.714 -8.598 -3.879 1.00 96.00 102 LYS A CA 1
ATOM 840 C C . LYS A 1 102 ? 0.646 -9.069 -5.328 1.00 96.00 102 LYS A C 1
ATOM 842 O O . LYS A 1 102 ? 0.189 -10.180 -5.569 1.00 96.00 102 LYS A O 1
ATOM 847 N N . TRP A 1 103 ? 1.189 -8.303 -6.273 1.00 96.31 103 TRP A N 1
ATOM 848 C CA . TRP A 1 103 ? 1.230 -8.713 -7.680 1.00 96.31 103 TRP A CA 1
ATOM 849 C C . TRP A 1 103 ? 1.983 -10.020 -7.909 1.00 96.31 103 TRP A C 1
ATOM 851 O O . TRP A 1 103 ? 1.524 -10.860 -8.682 1.00 96.31 103 TRP A O 1
ATOM 861 N N . VAL A 1 104 ? 3.112 -10.222 -7.223 1.00 96.81 104 VAL A N 1
ATOM 862 C CA . VAL A 1 104 ? 3.873 -11.474 -7.319 1.00 96.81 104 VAL A CA 1
ATOM 863 C C . VAL A 1 104 ? 3.049 -12.649 -6.796 1.00 96.81 104 VAL A C 1
ATOM 865 O O . VAL A 1 104 ? 3.009 -13.691 -7.450 1.00 96.81 104 VAL A O 1
ATOM 868 N N . LEU A 1 105 ? 2.383 -12.502 -5.647 1.00 95.25 105 LEU A N 1
ATOM 869 C CA . LEU A 1 105 ? 1.531 -13.549 -5.071 1.00 95.25 105 LEU A CA 1
ATOM 870 C C . LEU A 1 105 ? 0.330 -13.874 -5.968 1.00 95.25 105 LEU A C 1
ATOM 872 O O . LEU A 1 105 ? -0.021 -15.040 -6.121 1.00 95.25 105 LEU A O 1
ATOM 876 N N . GLU A 1 106 ? -0.238 -12.856 -6.609 1.00 95.12 106 GLU A N 1
ATOM 877 C CA . GLU A 1 106 ? -1.331 -12.970 -7.581 1.00 95.12 106 GLU A CA 1
ATOM 878 C C . GLU A 1 106 ? -0.878 -13.483 -8.953 1.00 95.12 106 GLU A C 1
ATOM 880 O O . GLU A 1 106 ? -1.705 -13.656 -9.845 1.00 95.12 106 GLU A O 1
ATOM 885 N N . LYS A 1 107 ? 0.429 -13.716 -9.145 1.00 95.38 107 LYS A N 1
ATOM 886 C CA . LYS A 1 107 ? 1.033 -14.077 -10.436 1.00 95.38 107 LYS A CA 1
ATOM 887 C C . LYS A 1 107 ? 0.624 -13.115 -11.558 1.00 95.38 107 LYS A C 1
ATOM 889 O O . LYS A 1 107 ? 0.352 -13.530 -12.686 1.00 95.38 107 LYS A O 1
ATOM 894 N N . LYS A 1 108 ? 0.568 -11.816 -11.257 1.00 93.75 108 LYS A N 1
ATOM 895 C CA . LYS A 1 108 ? 0.165 -10.799 -12.230 1.00 93.75 108 LYS A CA 1
ATOM 896 C C . LYS A 1 108 ? 1.115 -10.828 -13.429 1.00 93.75 108 LYS A C 1
ATOM 898 O O . LYS A 1 108 ? 2.331 -10.762 -13.273 1.00 93.75 108 LYS A O 1
ATOM 903 N N . ASN A 1 109 ? 0.579 -10.943 -14.640 1.00 91.62 109 ASN A N 1
ATOM 904 C CA . ASN A 1 109 ? 1.413 -11.103 -15.830 1.00 91.62 109 ASN A CA 1
ATOM 905 C C . ASN A 1 109 ? 2.366 -9.892 -15.996 1.00 91.62 109 ASN A C 1
ATOM 907 O O . ASN A 1 109 ? 1.871 -8.764 -16.094 1.00 91.62 109 ASN A O 1
ATOM 911 N N . PRO A 1 110 ? 3.700 -10.090 -16.062 1.00 92.50 110 PRO A N 1
ATOM 912 C CA . PRO A 1 110 ? 4.653 -9.002 -16.279 1.00 92.50 110 PRO A CA 1
ATOM 913 C C . PRO A 1 110 ? 4.353 -8.139 -17.507 1.00 92.50 110 PRO A C 1
ATOM 915 O O . PRO A 1 110 ? 4.523 -6.930 -17.433 1.00 92.50 110 PRO A O 1
ATOM 918 N N . ALA A 1 111 ? 3.809 -8.706 -18.587 1.00 91.00 111 ALA A N 1
ATOM 919 C CA . ALA A 1 111 ? 3.410 -7.944 -19.772 1.00 91.00 111 ALA A CA 1
ATOM 920 C C . ALA A 1 111 ? 2.242 -6.974 -19.508 1.00 91.00 111 ALA A C 1
ATOM 922 O O . ALA A 1 111 ? 2.126 -5.951 -20.176 1.00 91.00 111 ALA A O 1
ATOM 923 N N . VAL A 1 112 ? 1.374 -7.270 -18.532 1.00 89.75 112 VAL A N 1
ATOM 924 C CA . VAL A 1 112 ? 0.321 -6.336 -18.096 1.00 89.75 112 VAL A CA 1
ATOM 925 C C . VAL A 1 112 ? 0.929 -5.218 -17.261 1.00 89.75 112 VAL A C 1
ATOM 927 O O . VAL A 1 112 ? 0.613 -4.058 -17.494 1.00 89.75 112 VAL A O 1
ATOM 930 N N . VAL A 1 113 ? 1.826 -5.549 -16.327 1.00 90.81 113 VAL A N 1
ATOM 931 C CA . VAL A 1 113 ? 2.498 -4.547 -15.481 1.00 90.81 113 VAL A CA 1
ATOM 932 C C . VAL A 1 113 ? 3.402 -3.628 -16.310 1.00 90.81 113 VAL A C 1
ATOM 934 O O . VAL A 1 113 ? 3.474 -2.438 -16.028 1.00 90.81 113 VAL A O 1
ATOM 937 N N . ALA A 1 114 ? 4.015 -4.140 -17.381 1.00 89.38 114 ALA A N 1
ATOM 938 C CA . ALA A 1 114 ? 4.815 -3.359 -18.324 1.00 89.38 114 ALA A CA 1
ATOM 939 C C . ALA A 1 114 ? 4.024 -2.229 -19.007 1.00 89.38 114 ALA A C 1
ATOM 941 O O . ALA A 1 114 ? 4.620 -1.265 -19.471 1.00 89.38 114 ALA A O 1
ATOM 942 N N . ARG A 1 115 ? 2.684 -2.290 -19.040 1.00 88.38 115 ARG A N 1
ATOM 943 C CA . ARG A 1 115 ? 1.857 -1.179 -19.547 1.00 88.38 115 ARG A CA 1
ATOM 944 C C . ARG A 1 115 ? 1.945 0.069 -18.668 1.00 88.38 115 ARG A C 1
ATOM 946 O O . ARG A 1 115 ? 1.663 1.157 -19.144 1.00 88.38 115 ARG A O 1
ATOM 953 N N . TRP A 1 116 ? 2.358 -0.092 -17.412 1.00 83.44 116 TRP A N 1
ATOM 954 C CA . TRP A 1 116 ? 2.581 0.991 -16.456 1.00 83.44 116 TRP A CA 1
ATOM 955 C C . TRP A 1 116 ? 4.069 1.281 -16.252 1.00 83.44 116 TRP A C 1
ATOM 957 O O . TRP A 1 116 ? 4.449 1.833 -15.222 1.00 83.44 116 TRP A O 1
ATOM 967 N N . TYR A 1 117 ? 4.917 0.896 -17.213 1.00 78.00 117 TYR A N 1
ATOM 968 C CA . TYR A 1 117 ? 6.360 1.139 -17.163 1.00 78.00 117 TYR A CA 1
ATOM 969 C C . TYR A 1 117 ? 6.685 2.619 -16.915 1.00 78.00 117 TYR A C 1
ATOM 971 O O . TYR A 1 117 ? 7.537 2.935 -16.091 1.00 78.00 117 TYR A O 1
ATOM 979 N N . ASP A 1 118 ? 5.930 3.523 -17.543 1.00 75.44 118 ASP A N 1
ATOM 980 C CA . ASP A 1 118 ? 6.140 4.968 -17.430 1.00 75.44 118 ASP A CA 1
ATOM 981 C C . ASP A 1 118 ? 5.501 5.601 -16.180 1.00 75.44 118 ASP A C 1
ATOM 983 O O . ASP A 1 118 ? 5.631 6.809 -15.968 1.00 75.44 118 ASP A O 1
ATOM 987 N N . ALA A 1 119 ? 4.836 4.825 -15.312 1.00 75.06 119 ALA A N 1
ATOM 988 C CA . ALA A 1 11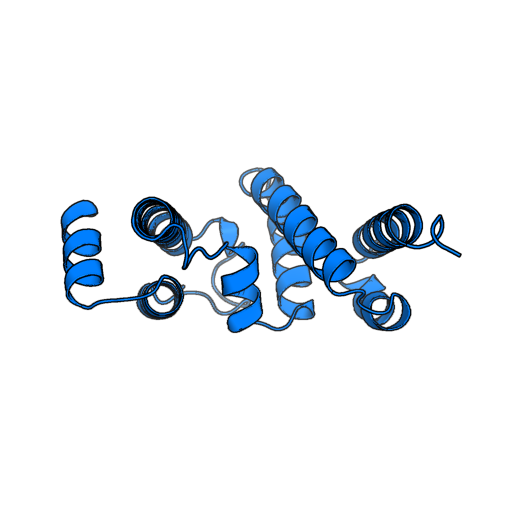9 ? 4.173 5.361 -14.118 1.00 75.06 119 ALA A CA 1
ATOM 989 C C . ALA A 1 119 ? 5.150 6.005 -13.115 1.00 75.06 119 ALA A C 1
ATOM 991 O O . ALA A 1 119 ? 4.770 6.895 -12.350 1.00 75.06 119 ALA A O 1
ATOM 992 N N . ASP A 1 120 ? 6.417 5.587 -13.126 1.00 75.06 120 ASP A N 1
ATOM 993 C CA . ASP A 1 120 ? 7.504 6.219 -12.372 1.00 75.06 120 ASP A CA 1
ATOM 994 C C . ASP A 1 120 ? 8.501 6.986 -13.259 1.00 75.06 120 ASP A C 1
ATOM 996 O O . ASP A 1 120 ? 9.508 7.479 -12.754 1.00 75.06 120 ASP A O 1
ATOM 1000 N N . LYS A 1 121 ? 8.231 7.083 -14.571 1.00 75.81 121 LYS A N 1
ATOM 1001 C CA . LYS A 1 121 ? 9.081 7.671 -15.626 1.00 75.81 121 LYS A CA 1
ATOM 1002 C C . LYS A 1 121 ? 10.478 7.054 -15.794 1.00 75.81 121 LYS A C 1
ATOM 1004 O O . LYS A 1 121 ? 11.234 7.516 -16.644 1.00 75.81 121 LYS A O 1
ATOM 1009 N N . THR A 1 122 ? 10.850 6.059 -14.993 1.00 84.44 122 THR A N 1
ATOM 1010 C CA . THR A 1 122 ? 12.206 5.485 -14.971 1.00 84.44 122 THR A CA 1
ATOM 1011 C C . THR A 1 122 ? 12.226 3.997 -15.303 1.00 84.44 122 THR A C 1
ATOM 1013 O O . THR A 1 122 ? 13.284 3.469 -15.634 1.00 84.44 122 THR A O 1
ATOM 1016 N N . GLY A 1 123 ? 11.084 3.311 -15.205 1.00 86.56 123 GLY A N 1
ATOM 1017 C CA . GLY A 1 123 ? 10.980 1.860 -15.312 1.00 86.56 123 GLY A CA 1
ATOM 1018 C C . GLY A 1 123 ? 11.440 1.107 -14.061 1.00 86.56 123 GLY A C 1
ATOM 1019 O O . GLY A 1 123 ? 11.357 -0.122 -14.019 1.00 86.56 123 GLY A O 1
ATOM 1020 N N . ALA A 1 124 ? 11.912 1.802 -13.022 1.00 90.19 124 ALA A N 1
ATOM 1021 C CA . ALA A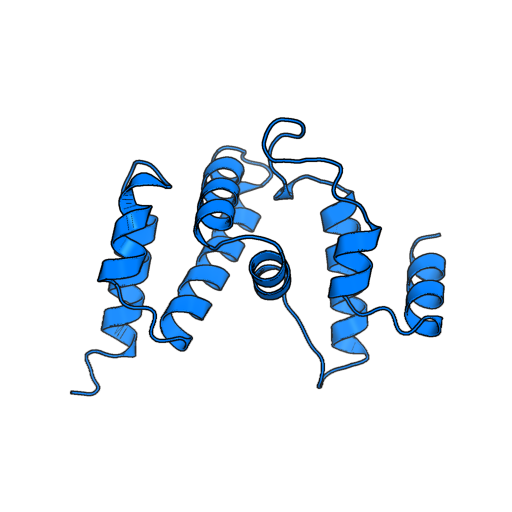 1 124 ? 12.529 1.181 -11.854 1.00 90.19 124 ALA A CA 1
ATOM 1022 C C . ALA A 1 124 ? 11.551 0.280 -11.083 1.00 90.19 124 ALA A C 1
ATOM 1024 O O . ALA A 1 124 ? 11.923 -0.814 -10.645 1.00 90.19 124 ALA A O 1
ATOM 1025 N N . ILE A 1 125 ? 10.290 0.699 -10.942 1.00 91.06 125 ILE A N 1
ATOM 1026 C CA . ILE A 1 125 ? 9.240 -0.102 -10.305 1.00 91.06 125 ILE A CA 1
ATOM 1027 C C . ILE A 1 125 ? 8.984 -1.386 -11.100 1.00 91.06 125 ILE A C 1
ATOM 1029 O O . ILE A 1 125 ? 8.877 -2.464 -10.505 1.00 91.06 125 ILE A O 1
ATOM 1033 N N . TYR A 1 126 ? 8.916 -1.295 -12.431 1.00 92.69 126 TYR A N 1
ATOM 1034 C CA . TYR A 1 126 ? 8.713 -2.461 -13.287 1.00 92.69 126 TYR A CA 1
ATOM 1035 C C . TYR A 1 126 ? 9.890 -3.439 -13.202 1.00 92.69 126 TYR A C 1
ATOM 1037 O O . TYR A 1 126 ? 9.670 -4.634 -13.006 1.00 92.69 126 TYR A O 1
ATOM 1045 N N . GLU A 1 127 ? 11.133 -2.960 -13.259 1.00 93.25 127 GLU A N 1
ATOM 1046 C CA . GLU A 1 127 ? 12.305 -3.837 -13.152 1.00 93.25 127 GLU A CA 1
ATOM 1047 C C . GLU A 1 127 ? 12.383 -4.524 -11.783 1.00 93.25 127 GLU A C 1
ATOM 1049 O O . GLU A 1 127 ? 12.626 -5.732 -11.688 1.00 93.25 127 GLU A O 1
ATOM 1054 N N . LYS A 1 128 ? 12.064 -3.796 -10.706 1.00 94.38 128 LYS A N 1
ATOM 1055 C CA . LYS A 1 128 ? 11.961 -4.370 -9.358 1.00 94.38 128 LYS A CA 1
ATOM 1056 C C . LYS A 1 128 ? 10.865 -5.432 -9.274 1.00 94.38 128 LYS A C 1
ATOM 1058 O O . LYS A 1 128 ? 11.063 -6.469 -8.636 1.00 94.38 128 LYS A O 1
ATOM 1063 N N . TYR A 1 129 ? 9.718 -5.194 -9.909 1.00 95.19 129 TYR A N 1
ATOM 1064 C CA . TYR A 1 129 ? 8.643 -6.177 -10.003 1.00 95.19 129 TYR A CA 1
ATOM 1065 C C . TYR A 1 129 ? 9.096 -7.431 -10.751 1.00 95.19 129 TYR A C 1
ATOM 1067 O O . TYR A 1 129 ? 8.971 -8.542 -10.233 1.00 95.19 129 TYR A O 1
ATOM 1075 N N . ARG A 1 130 ? 9.663 -7.249 -11.946 1.00 93.81 130 ARG A N 1
ATOM 1076 C CA . ARG A 1 130 ? 10.140 -8.318 -12.820 1.00 93.81 130 ARG A CA 1
ATOM 1077 C C . ARG A 1 130 ? 11.163 -9.201 -12.109 1.00 93.81 130 ARG A C 1
ATOM 1079 O O . ARG A 1 130 ? 11.015 -10.421 -12.122 1.00 93.81 130 ARG A O 1
ATOM 1086 N N . ALA A 1 131 ? 12.139 -8.603 -11.424 1.00 94.56 131 ALA A N 1
ATOM 1087 C CA . ALA A 1 131 ? 13.131 -9.334 -10.639 1.00 94.56 131 ALA A CA 1
ATOM 1088 C C . ALA A 1 131 ? 12.486 -10.185 -9.528 1.00 94.56 131 ALA A C 1
ATOM 1090 O O . ALA A 1 131 ? 12.797 -11.370 -9.393 1.00 94.56 131 ALA A O 1
ATOM 1091 N N . LYS A 1 132 ? 11.535 -9.618 -8.765 1.00 94.81 132 LYS A N 1
ATOM 1092 C CA . LYS A 1 132 ? 10.794 -10.358 -7.725 1.00 94.81 132 LYS A CA 1
ATOM 1093 C C . LYS A 1 132 ? 9.943 -11.487 -8.307 1.00 94.81 132 LYS A C 1
ATOM 1095 O O . LYS A 1 132 ? 9.860 -12.555 -7.706 1.00 94.81 132 LYS A O 1
ATOM 1100 N N . TYR A 1 133 ? 9.309 -11.255 -9.454 1.00 95.19 133 TYR A N 1
ATOM 1101 C CA . TYR A 1 133 ? 8.477 -12.245 -10.129 1.00 95.19 133 TYR A CA 1
ATOM 1102 C C . TYR A 1 133 ? 9.306 -13.447 -10.596 1.00 95.19 133 TYR A C 1
ATOM 1104 O O . TYR A 1 133 ? 8.955 -14.583 -10.279 1.00 95.19 133 TYR A O 1
ATOM 1112 N N . ILE A 1 134 ? 10.428 -13.193 -11.281 1.00 93.69 134 ILE A N 1
ATOM 1113 C CA . ILE A 1 134 ? 11.365 -14.228 -11.746 1.00 93.69 134 ILE A CA 1
ATOM 1114 C C . ILE A 1 134 ? 11.899 -15.021 -10.551 1.00 93.69 134 ILE A C 1
ATOM 1116 O O . ILE A 1 134 ? 11.736 -16.234 -10.508 1.00 93.69 134 ILE A O 1
ATOM 1120 N N . SER A 1 135 ? 12.428 -14.346 -9.527 1.00 93.62 135 SER A N 1
ATOM 1121 C CA . SER A 1 135 ? 12.960 -15.017 -8.332 1.00 93.62 135 SER A CA 1
ATOM 1122 C C . SER A 1 135 ? 11.927 -15.908 -7.629 1.00 93.62 135 SER A C 1
ATOM 1124 O O . SER A 1 135 ? 12.273 -16.939 -7.061 1.00 93.62 135 SER A O 1
ATOM 1126 N N . ARG A 1 136 ? 10.640 -15.541 -7.651 1.00 93.75 136 ARG A N 1
ATOM 1127 C CA . ARG A 1 136 ? 9.596 -16.302 -6.953 1.00 93.75 136 ARG A CA 1
ATOM 1128 C C . ARG A 1 136 ? 9.055 -17.493 -7.749 1.00 93.75 136 ARG A C 1
ATOM 1130 O O . ARG A 1 136 ? 8.534 -18.429 -7.125 1.00 93.75 136 ARG A O 1
ATOM 1137 N N . TRP A 1 137 ? 9.100 -17.430 -9.081 1.00 89.94 137 TRP A N 1
ATOM 1138 C CA . TRP A 1 137 ? 8.359 -18.342 -9.959 1.00 89.94 137 TRP A CA 1
ATOM 1139 C C . TRP A 1 137 ? 9.185 -19.012 -11.067 1.00 89.94 137 TRP A C 1
ATOM 1141 O O . TRP A 1 137 ? 8.711 -20.014 -11.593 1.00 89.94 137 TRP A O 1
ATOM 1151 N N . SER A 1 138 ? 10.382 -18.528 -11.409 1.00 75.44 138 SER A N 1
ATOM 1152 C CA . SER A 1 138 ? 11.222 -19.123 -12.463 1.00 75.44 138 SER A CA 1
ATOM 1153 C C . SER A 1 138 ? 12.058 -20.319 -11.994 1.00 75.44 138 SER A C 1
ATOM 1155 O O . SER A 1 138 ? 12.333 -21.184 -12.812 1.00 75.44 138 SER A O 1
ATOM 1157 N N . ASP A 1 139 ? 12.349 -20.455 -10.696 1.00 59.38 139 ASP A N 1
ATOM 1158 C CA . ASP A 1 139 ? 13.043 -21.635 -10.131 1.00 59.38 139 ASP A CA 1
ATOM 1159 C C . ASP A 1 139 ? 12.107 -22.844 -9.895 1.00 59.38 139 ASP A C 1
ATOM 1161 O O . ASP A 1 139 ? 12.425 -23.761 -9.140 1.00 59.38 139 ASP A O 1
ATOM 1165 N N . ARG A 1 140 ? 10.894 -22.828 -10.466 1.00 53.41 140 ARG A N 1
ATOM 1166 C CA . ARG A 1 140 ? 9.873 -23.884 -10.300 1.00 53.41 140 ARG A CA 1
ATOM 1167 C C . ARG A 1 140 ? 9.452 -24.542 -11.620 1.00 53.41 140 ARG A C 1
ATOM 1169 O O . ARG A 1 140 ? 8.417 -25.210 -11.637 1.00 53.41 140 ARG A O 1
ATOM 1176 N N . ALA A 1 141 ? 10.200 -24.297 -12.695 1.00 45.97 141 ALA A N 1
ATOM 1177 C CA . ALA A 1 141 ? 10.009 -24.905 -14.010 1.00 45.97 141 ALA A CA 1
ATOM 1178 C C . ALA A 1 141 ? 10.994 -26.058 -14.222 1.00 45.97 141 ALA A C 1
ATOM 1180 O O . ALA A 1 141 ? 12.146 -25.929 -13.751 1.00 45.97 141 ALA A O 1
#

Secondary structure (DSSP, 8-state):
-HHHHHHHHHHTT--HHHHHHHT--S--TTTSS-GGG-HHHHHHHHHHHHHHHH-TTS---HHHHHHHHS-HHHHHHHHHHHHHSTTTHHHHHHHHHHHHHHHHHTT--HHHHGGGGGGGSSSHHHHHHHHHHHHHHGGG-

Nearest PDB structures (foldseek):
  7xvk-assembly1_B  TM=8.702E-01  e=1.151E-05  Phytophthora sojae
  5zc3-assembly1_A  TM=8.008E-01  e=2.440E-05  Phytophthora capsici
  7xvi-assembly1_A  TM=7.610E-01  e=2.440E-05  Phytophthora infestans
  5zc3-assembly1_B  TM=8.133E-01  e=2.701E-04  Phytophthora capsici
  9dtr-assembly1_S  TM=3.678E-01  e=9.501E+00  Saccharomyces cerevisiae

Radius of gyration: 16.61 Å; Cα contacts (8 Å, |Δi|>4): 111; chains: 1; bounding box: 34×44×41 Å

Mean predicted aligned error: 6.03 Å

Sequence (141 aa):
LQYEWFAKWESMRFTPSDAFKAVRLKGTFEQTGPLLSDPALNFWVRYMNEFNRKHPTEKTSLIDTLRQNYHDEAILYMITAAKTEPTTKLTAENLELSLLTKWVLEKKNPAVVARWYDADKTGAIYEKYRAKYISRWSDRA

Foldseek 3Di:
DLVVVLVVCVVVVNDLLNLLVVLPQVDDPPPDFQSQPGVSVVSSQVSLVVCCVVCVPRHDDPLRSCVVPDPPLVLLLSLLRLCVDPVRNVVSVVSLVVSLVVCLVVVPPLVVVVVSCCSNPPSPSSVVSVVSNCVVPVVPD

Organism: NCBI:txid4795